Protein AF-B9M0Q5-F1 (afdb_monomer_lite)

Organism: Geotalea daltonii (strain DSM 22248 / JCM 15807 / FRC-32) (NCBI:txid316067)

Foldseek 3Di:
DPDDQLLVFEEEEEALDPLLQVLVCVVVVVSNHHYDYDHDLVVVVVCVVPDDGLAYEYECCHPVDRNVVSVVVCCVVPQFHEYEYEHDDDSVQSVQQLVAWFKWWDDVVDTDTDDPVVVSVCSSVSPTRIYMYTYHDPDD

Secondary structure (DSSP, 8-state):
-----GGG-EEEEE-S-HHHHHHHHHHHHHTT-EEEEESSHHHHHHHHHHS--SEEEEETT-SSS-HHHHHHHHHHH-TTSEEEEE--SSHHHHHHHHHSEEEEEE-SS-EEEE-HHHHHHHHHTT--S-EEEEEE----

InterPro domains:
  IPR001789 Signal transduction response regulator, receiver domain [PF00072] (11-93)
  IPR001789 Signal transduction response regulator, receiver domain [PS50110] (10-140)
  IPR011006 CheY-like superfamily [SSF52172] (8-93)

Structure (mmCIF, N/CA/C/O backbone):
data_AF-B9M0Q5-F1
#
_entry.id   AF-B9M0Q5-F1
#
loop_
_atom_site.group_PDB
_atom_site.id
_atom_site.type_symbol
_atom_site.label_atom_id
_atom_site.label_alt_id
_atom_site.label_comp_id
_atom_site.label_asym_id
_atom_site.label_entity_id
_atom_site.label_seq_id
_atom_site.pdbx_PDB_ins_code
_atom_site.Cartn_x
_atom_site.Cartn_y
_atom_site.Cartn_z
_atom_site.occupancy
_atom_site.B_iso_or_equiv
_atom_site.auth_seq_id
_atom_site.auth_comp_id
_atom_site.auth_asym_id
_atom_site.auth_atom_id
_atom_site.pdbx_PDB_model_num
ATOM 1 N N . MET A 1 1 ? 9.190 -9.867 25.205 1.00 38.34 1 MET A N 1
ATOM 2 C CA . MET A 1 1 ? 8.447 -8.980 24.286 1.00 38.34 1 MET A CA 1
ATOM 3 C C . MET A 1 1 ? 7.839 -9.865 23.218 1.00 38.34 1 MET A C 1
ATOM 5 O O . MET A 1 1 ? 8.593 -10.422 22.434 1.00 38.34 1 MET A O 1
ATOM 9 N N . ASN A 1 2 ? 6.522 -10.075 23.245 1.00 36.66 2 ASN A N 1
ATOM 10 C CA . ASN A 1 2 ? 5.841 -10.756 22.146 1.00 36.66 2 ASN A CA 1
ATOM 11 C C . ASN A 1 2 ? 5.842 -9.795 20.958 1.00 36.66 2 ASN A C 1
ATOM 13 O O . ASN A 1 2 ? 5.150 -8.781 20.981 1.00 36.66 2 ASN A O 1
ATOM 17 N N . LEU A 1 3 ? 6.686 -10.080 19.969 1.00 48.84 3 LEU A N 1
ATOM 18 C CA . LEU A 1 3 ? 6.545 -9.514 18.636 1.00 48.84 3 LEU A CA 1
ATOM 19 C C . LEU A 1 3 ? 5.185 -9.995 18.122 1.00 48.84 3 LEU A C 1
ATOM 21 O O . LEU A 1 3 ? 4.977 -11.201 17.997 1.00 48.84 3 LEU A O 1
ATOM 25 N N . PHE A 1 4 ? 4.242 -9.077 17.903 1.00 53.03 4 PHE A N 1
ATOM 26 C CA . PHE A 1 4 ? 3.041 -9.400 17.136 1.00 53.03 4 PHE A CA 1
ATOM 27 C C . PHE A 1 4 ? 3.496 -10.019 15.809 1.00 53.03 4 PHE A C 1
ATOM 29 O O . PHE A 1 4 ? 4.380 -9.445 15.162 1.00 53.03 4 PHE A O 1
ATOM 36 N N . PRO A 1 5 ? 2.982 -11.196 15.418 1.00 63.78 5 PRO A N 1
ATOM 37 C CA . PRO A 1 5 ? 3.379 -11.787 14.159 1.00 63.78 5 PRO A CA 1
ATOM 38 C C . PRO A 1 5 ? 2.907 -10.860 13.041 1.00 63.78 5 PRO A C 1
ATOM 40 O O . PRO A 1 5 ? 1.734 -10.508 12.957 1.00 63.78 5 PRO A O 1
ATOM 43 N N . VAL A 1 6 ? 3.830 -10.481 12.159 1.00 67.81 6 VAL A N 1
ATOM 44 C CA . VAL A 1 6 ? 3.560 -9.634 10.982 1.00 67.81 6 VAL A CA 1
ATOM 45 C C . VAL A 1 6 ? 2.458 -10.230 10.078 1.00 67.81 6 VAL A C 1
ATOM 47 O O . VAL A 1 6 ? 1.852 -9.524 9.280 1.00 67.81 6 VAL A O 1
ATOM 50 N N . ARG A 1 7 ? 2.143 -11.515 10.288 1.00 66.31 7 ARG A N 1
ATOM 51 C CA . ARG A 1 7 ? 1.082 -12.318 9.668 1.00 66.31 7 ARG A CA 1
ATOM 52 C C . ARG A 1 7 ? -0.322 -11.719 9.722 1.00 66.31 7 ARG A C 1
ATOM 54 O O . ARG A 1 7 ? -1.121 -11.984 8.830 1.00 66.31 7 ARG A O 1
ATOM 61 N N . ASP A 1 8 ? -0.624 -10.919 10.741 1.00 82.00 8 ASP A N 1
ATOM 62 C CA . ASP A 1 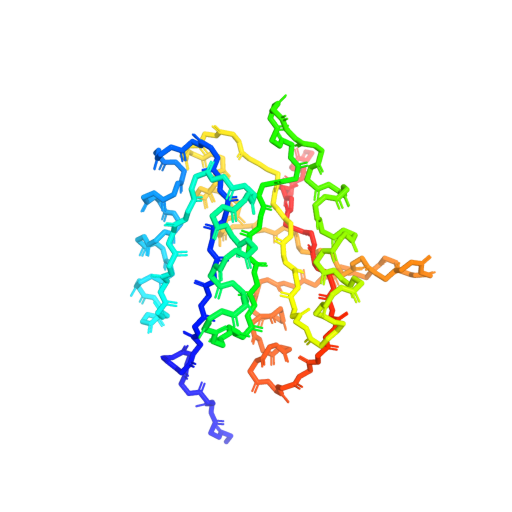8 ? -1.950 -10.301 10.875 1.00 82.00 8 ASP A CA 1
ATOM 63 C C . ASP A 1 8 ? -2.082 -9.009 10.049 1.00 82.00 8 ASP A C 1
ATOM 65 O O . ASP A 1 8 ? -3.164 -8.423 9.972 1.00 82.00 8 ASP A O 1
ATOM 69 N N . LEU A 1 9 ? -0.994 -8.541 9.421 1.00 88.12 9 LEU A N 1
ATOM 70 C CA . LEU A 1 9 ? -1.054 -7.384 8.539 1.00 88.12 9 LEU A CA 1
ATOM 71 C C . LEU A 1 9 ? -1.723 -7.755 7.218 1.00 88.12 9 LEU A C 1
ATOM 73 O O . LEU A 1 9 ? -1.313 -8.690 6.526 1.00 88.12 9 LEU A O 1
ATOM 77 N N . VAL A 1 10 ? -2.717 -6.951 6.850 1.00 93.38 10 VAL A N 1
ATOM 78 C CA . VAL A 1 10 ? -3.358 -6.989 5.536 1.00 93.38 10 VAL A CA 1
ATOM 79 C C . VAL A 1 10 ? -3.024 -5.685 4.827 1.00 93.38 10 VAL A C 1
ATOM 81 O O . VAL A 1 10 ? -3.392 -4.603 5.292 1.00 93.38 10 VAL A O 1
ATOM 84 N N . ILE A 1 11 ? -2.282 -5.774 3.728 1.00 94.62 11 ILE A N 1
ATOM 85 C CA . ILE A 1 11 ? -1.755 -4.622 2.997 1.00 94.62 11 ILE A CA 1
ATOM 86 C C . ILE A 1 11 ? -2.363 -4.566 1.598 1.00 94.62 11 ILE A C 1
ATOM 88 O O . ILE A 1 11 ? -2.339 -5.545 0.855 1.00 94.62 11 ILE A O 1
ATOM 92 N N . LEU A 1 12 ? -2.865 -3.391 1.223 1.00 96.50 12 LEU A N 1
ATOM 93 C CA . LEU A 1 12 ? -3.265 -3.086 -0.149 1.00 96.50 12 LEU A CA 1
ATOM 94 C C . LEU A 1 12 ? -2.085 -2.453 -0.893 1.00 96.50 12 LEU A C 1
ATOM 96 O O . LEU A 1 12 ? -1.554 -1.444 -0.437 1.00 96.50 12 LEU A O 1
ATOM 100 N N . VAL A 1 13 ? -1.689 -3.001 -2.038 1.00 94.38 13 VAL A N 1
ATOM 101 C CA . VAL A 1 13 ? -0.620 -2.460 -2.889 1.00 94.38 13 VAL A CA 1
ATOM 102 C C . VAL A 1 13 ? -1.221 -1.932 -4.188 1.00 94.38 13 VAL A C 1
ATOM 104 O O . VAL A 1 13 ? -1.949 -2.645 -4.877 1.00 94.38 13 VAL A O 1
ATOM 107 N N . VAL A 1 14 ? -0.899 -0.683 -4.530 1.00 92.50 14 VAL A N 1
ATOM 108 C CA . VAL A 1 14 ? -1.416 0.034 -5.701 1.00 92.50 14 VAL A CA 1
ATOM 109 C C . VAL A 1 14 ? -0.255 0.450 -6.604 1.00 92.50 14 VAL A C 1
ATOM 111 O O . VAL A 1 14 ? 0.561 1.296 -6.234 1.00 92.50 14 VAL A O 1
ATOM 114 N N . CYS A 1 15 ? -0.163 -0.146 -7.792 1.00 89.44 15 CYS A N 1
ATOM 115 C CA . CYS A 1 15 ? 0.846 0.206 -8.795 1.00 89.44 15 CYS A CA 1
ATOM 116 C C . CYS A 1 15 ? 0.387 -0.231 -10.192 1.00 89.44 15 CYS A C 1
ATOM 118 O O . CYS A 1 15 ? -0.121 -1.334 -10.362 1.00 89.44 15 CYS A O 1
ATOM 120 N N . SER A 1 16 ? 0.593 0.601 -11.215 1.00 88.38 16 SER A N 1
ATOM 121 C CA . SER A 1 16 ? 0.211 0.260 -12.595 1.00 88.38 16 SER A CA 1
ATOM 122 C C . SER A 1 16 ? 1.208 -0.679 -13.284 1.00 88.38 16 SER A C 1
ATOM 124 O O . SER A 1 16 ? 0.921 -1.198 -14.363 1.00 88.38 16 SER A O 1
ATOM 126 N N . ASN A 1 17 ? 2.366 -0.938 -12.667 1.00 89.12 17 ASN A N 1
ATOM 127 C CA . ASN A 1 17 ? 3.369 -1.867 -13.171 1.00 89.12 17 ASN A CA 1
ATOM 128 C C . ASN A 1 17 ? 3.199 -3.255 -12.527 1.00 89.12 17 ASN A C 1
ATOM 130 O O . ASN A 1 17 ? 3.449 -3.441 -11.336 1.00 89.12 17 ASN A O 1
ATOM 134 N N . ARG A 1 18 ? 2.810 -4.248 -13.337 1.00 91.12 18 ARG A N 1
ATOM 135 C CA . ARG A 1 18 ? 2.603 -5.634 -12.889 1.00 91.12 18 ARG A CA 1
ATOM 136 C C . ARG A 1 18 ? 3.870 -6.275 -12.319 1.00 91.12 18 ARG A C 1
ATOM 138 O O . ARG A 1 18 ? 3.780 -6.942 -11.295 1.00 91.12 18 ARG A O 1
ATOM 145 N N . ASP A 1 19 ? 5.028 -6.040 -12.930 1.00 90.75 19 ASP A N 1
ATOM 146 C CA . ASP A 1 19 ? 6.292 -6.629 -12.471 1.00 90.75 19 ASP A CA 1
ATOM 147 C C . ASP A 1 19 ? 6.671 -6.093 -11.084 1.00 90.75 19 ASP A C 1
ATOM 149 O O . ASP A 1 19 ? 7.210 -6.811 -10.245 1.00 90.75 19 ASP A O 1
ATOM 153 N N . VAL A 1 20 ? 6.356 -4.821 -10.822 1.00 89.75 20 VAL A N 1
ATOM 154 C CA . VAL A 1 20 ? 6.532 -4.208 -9.500 1.00 89.75 20 VAL A CA 1
ATOM 155 C C . VAL A 1 20 ? 5.581 -4.833 -8.482 1.00 89.75 20 VAL A C 1
ATOM 157 O O . VAL A 1 20 ? 6.026 -5.186 -7.391 1.00 89.75 20 VAL A O 1
ATOM 160 N N . LEU A 1 21 ? 4.304 -5.015 -8.834 1.00 92.25 21 LEU A N 1
ATOM 161 C CA . LEU A 1 21 ? 3.332 -5.673 -7.956 1.00 92.25 21 LEU A CA 1
ATOM 162 C C . LEU A 1 21 ? 3.771 -7.091 -7.578 1.00 92.25 21 LEU A C 1
ATOM 164 O O . LEU A 1 21 ? 3.777 -7.406 -6.392 1.00 92.25 21 LEU A O 1
ATOM 168 N N . GLU A 1 22 ? 4.196 -7.912 -8.544 1.00 93.31 22 GLU A N 1
ATOM 169 C CA . GLU A 1 22 ? 4.670 -9.279 -8.275 1.00 93.31 22 GLU A CA 1
ATOM 170 C C . GLU A 1 22 ? 5.881 -9.295 -7.337 1.00 93.31 22 GLU A C 1
ATOM 172 O O . GLU A 1 22 ? 5.983 -10.144 -6.452 1.00 93.31 22 GLU A O 1
ATOM 177 N N . VAL A 1 23 ? 6.816 -8.357 -7.504 1.00 91.62 23 VAL A N 1
ATOM 178 C CA . VAL A 1 23 ? 7.978 -8.253 -6.615 1.00 91.62 23 VAL A CA 1
ATOM 179 C C . VAL A 1 23 ? 7.556 -7.872 -5.200 1.00 91.62 23 VAL A C 1
ATOM 181 O O . VAL A 1 23 ? 7.999 -8.521 -4.254 1.00 91.62 23 VAL A O 1
ATOM 184 N N . ILE A 1 24 ? 6.695 -6.863 -5.037 1.00 90.88 24 ILE A N 1
ATOM 185 C CA . ILE A 1 24 ? 6.219 -6.430 -3.713 1.00 90.88 24 ILE A CA 1
ATOM 186 C C . ILE A 1 24 ? 5.434 -7.555 -3.035 1.00 90.88 24 ILE A C 1
ATOM 188 O O . ILE A 1 24 ? 5.700 -7.866 -1.875 1.00 90.88 24 ILE A O 1
ATOM 192 N N . GLU A 1 25 ? 4.511 -8.191 -3.756 1.00 94.06 25 GLU A N 1
ATOM 193 C CA . GLU A 1 25 ? 3.722 -9.321 -3.263 1.00 94.06 25 GLU A CA 1
ATOM 194 C C . GLU A 1 25 ? 4.629 -10.455 -2.786 1.00 94.06 25 GLU A C 1
ATOM 196 O O . GLU A 1 25 ? 4.471 -10.946 -1.669 1.00 94.06 25 GLU A O 1
ATOM 201 N N . ARG A 1 26 ? 5.643 -10.824 -3.579 1.00 91.62 26 ARG A N 1
ATOM 202 C CA . ARG A 1 26 ? 6.616 -11.846 -3.180 1.00 91.62 26 ARG A CA 1
ATOM 203 C C . ARG A 1 26 ? 7.389 -11.424 -1.939 1.00 91.62 26 ARG A C 1
ATOM 205 O O . ARG A 1 26 ? 7.485 -12.223 -1.014 1.00 91.62 26 ARG A O 1
ATOM 212 N N . LEU A 1 27 ? 7.941 -10.212 -1.893 1.00 88.00 27 LEU A N 1
ATOM 213 C CA . LEU A 1 27 ? 8.755 -9.746 -0.764 1.00 88.00 27 LEU A CA 1
ATOM 214 C C . LEU A 1 27 ? 7.957 -9.710 0.545 1.00 88.00 27 LEU A C 1
ATOM 216 O O . LEU A 1 27 ? 8.418 -10.229 1.559 1.00 88.00 27 LEU A O 1
ATOM 220 N N . LEU A 1 28 ? 6.746 -9.155 0.518 1.00 88.00 28 LEU A N 1
ATOM 221 C CA . LEU A 1 28 ? 5.863 -9.112 1.683 1.00 88.00 28 LEU A CA 1
ATOM 222 C C . LEU A 1 28 ? 5.324 -10.504 2.045 1.00 88.00 28 LEU A C 1
ATOM 224 O O . LEU A 1 28 ? 5.219 -10.829 3.225 1.00 88.00 28 LEU A O 1
ATOM 228 N N . GLY A 1 29 ? 5.078 -11.363 1.055 1.00 88.94 29 GLY A N 1
ATOM 229 C CA . GLY A 1 29 ? 4.687 -12.754 1.268 1.00 88.94 29 GLY A CA 1
ATOM 230 C C . GLY A 1 29 ? 5.765 -13.589 1.969 1.00 88.94 29 GLY A C 1
ATOM 231 O O . GLY A 1 29 ? 5.431 -14.459 2.768 1.00 88.94 29 GLY A O 1
ATOM 232 N N . HIS A 1 30 ? 7.059 -13.292 1.771 1.00 86.81 30 HIS A N 1
ATOM 233 C CA . HIS A 1 30 ? 8.141 -13.920 2.553 1.00 86.81 30 HIS A CA 1
ATOM 234 C C . HIS A 1 30 ? 8.107 -13.517 4.035 1.00 86.81 30 HIS A C 1
ATOM 236 O O . HIS A 1 30 ? 8.614 -14.253 4.879 1.00 86.81 30 HIS A O 1
ATOM 242 N N . LEU A 1 31 ? 7.502 -12.368 4.353 1.00 83.62 31 LEU A N 1
ATOM 243 C CA . LEU A 1 31 ? 7.223 -11.922 5.721 1.00 83.62 31 LEU A CA 1
ATOM 244 C C . LEU A 1 31 ? 5.858 -12.422 6.228 1.00 83.62 31 LEU A C 1
ATOM 246 O O . LEU A 1 31 ? 5.429 -12.025 7.311 1.00 83.62 31 LEU A O 1
ATOM 250 N N . GLU A 1 32 ? 5.188 -13.274 5.443 1.00 88.56 32 GLU A N 1
ATOM 251 C CA . GLU A 1 32 ? 3.860 -13.836 5.698 1.00 88.56 32 GLU A CA 1
ATOM 252 C C . GLU A 1 32 ? 2.757 -12.774 5.842 1.00 88.56 32 GLU A C 1
ATOM 254 O O . GLU A 1 32 ? 1.734 -13.019 6.472 1.00 88.56 32 GLU A O 1
ATOM 259 N N . ILE A 1 33 ? 2.953 -11.597 5.244 1.00 90.19 33 ILE A N 1
ATOM 260 C CA . ILE A 1 33 ? 1.953 -10.527 5.181 1.00 90.19 33 ILE A CA 1
ATOM 261 C C . ILE A 1 33 ? 0.905 -10.875 4.123 1.00 90.19 33 ILE A C 1
ATOM 263 O O . ILE A 1 33 ? 1.249 -11.279 3.011 1.00 90.19 33 ILE A O 1
ATOM 267 N N . ASN A 1 34 ? -0.372 -10.642 4.431 1.00 92.12 34 ASN A N 1
ATOM 268 C CA . ASN A 1 34 ? -1.451 -10.795 3.460 1.00 92.12 34 ASN A CA 1
ATOM 269 C C . ASN A 1 34 ? -1.493 -9.573 2.540 1.00 92.12 34 ASN A C 1
ATOM 271 O O . ASN A 1 34 ? -1.700 -8.449 3.000 1.00 92.12 34 ASN A O 1
ATOM 275 N N . VAL A 1 35 ? -1.312 -9.783 1.238 1.00 94.31 35 VAL A N 1
ATOM 276 C CA . VAL A 1 35 ? -1.235 -8.697 0.258 1.00 94.31 35 VAL A CA 1
ATOM 277 C C . VAL A 1 35 ? -2.392 -8.786 -0.726 1.00 94.31 35 VAL A C 1
ATOM 279 O O . VAL A 1 35 ? -2.693 -9.846 -1.261 1.00 94.31 35 VAL A O 1
ATOM 282 N N . THR A 1 36 ? -3.039 -7.654 -0.983 1.00 96.88 36 THR A N 1
ATOM 283 C CA . THR A 1 36 ? -3.938 -7.470 -2.126 1.00 96.88 36 THR A CA 1
ATOM 284 C C . THR A 1 36 ? -3.287 -6.495 -3.095 1.00 96.88 36 THR A C 1
ATOM 286 O O . THR A 1 36 ? -2.992 -5.367 -2.713 1.00 96.88 36 THR A O 1
ATOM 289 N N . CYS A 1 37 ? -3.091 -6.897 -4.348 1.00 95.88 37 CYS A N 1
ATOM 290 C CA . CYS A 1 37 ? -2.519 -6.043 -5.388 1.00 95.88 37 CYS A CA 1
ATOM 291 C C . CYS A 1 37 ? -3.608 -5.530 -6.337 1.00 95.88 37 CYS A C 1
ATOM 293 O O . CYS A 1 37 ? -4.399 -6.309 -6.867 1.00 95.88 37 CYS A O 1
ATOM 295 N N . VAL A 1 38 ? -3.620 -4.224 -6.601 1.00 94.94 38 VAL A N 1
ATOM 296 C CA . VAL A 1 38 ? -4.504 -3.586 -7.585 1.00 94.94 38 VAL A CA 1
ATOM 297 C C . VAL A 1 38 ? -3.714 -2.648 -8.494 1.00 94.94 38 VAL A C 1
ATOM 299 O O . VAL A 1 38 ? -2.735 -2.025 -8.086 1.00 94.94 38 VAL A O 1
ATOM 302 N N . MET A 1 39 ? -4.143 -2.543 -9.753 1.00 91.81 39 MET A N 1
ATOM 303 C CA . MET A 1 39 ? -3.424 -1.775 -10.781 1.00 91.81 39 MET A CA 1
ATOM 304 C C . MET A 1 39 ? -3.966 -0.357 -11.008 1.00 91.81 39 MET A C 1
ATOM 306 O O . MET A 1 39 ? -3.415 0.383 -11.820 1.00 91.81 39 MET A O 1
ATOM 310 N N . SER A 1 40 ? -5.038 0.033 -10.312 1.00 88.94 40 SER A N 1
ATOM 311 C CA . SER A 1 40 ? -5.666 1.350 -10.450 1.00 88.94 40 SER A CA 1
ATOM 312 C C . SER A 1 40 ? -6.144 1.909 -9.112 1.00 88.94 40 SER A C 1
ATOM 314 O O . SER A 1 40 ? -6.449 1.171 -8.173 1.00 88.94 40 SER A O 1
ATOM 316 N N . THR A 1 41 ? -6.233 3.236 -9.046 1.00 89.69 41 THR A N 1
ATOM 317 C CA . THR A 1 41 ? -6.756 3.981 -7.894 1.00 89.69 41 THR A CA 1
ATOM 318 C C . THR A 1 41 ? -8.238 3.700 -7.658 1.00 89.69 41 THR A C 1
ATOM 320 O O . THR A 1 41 ? -8.641 3.542 -6.511 1.00 89.69 41 THR A O 1
ATOM 323 N N . ASP A 1 42 ? -9.042 3.558 -8.715 1.00 90.75 42 ASP A N 1
ATOM 324 C CA . ASP A 1 42 ? -10.466 3.218 -8.598 1.00 90.75 42 ASP A CA 1
ATOM 325 C C . ASP A 1 42 ? -10.670 1.844 -7.956 1.00 90.75 42 ASP A C 1
ATOM 327 O O . ASP A 1 42 ? -11.456 1.704 -7.020 1.00 90.75 42 ASP A O 1
ATOM 331 N N . ALA A 1 43 ? -9.915 0.834 -8.405 1.00 93.25 43 ALA A N 1
ATOM 332 C CA . ALA A 1 43 ? -9.955 -0.489 -7.792 1.00 93.25 43 ALA A CA 1
ATOM 333 C C . ALA A 1 43 ? -9.506 -0.421 -6.328 1.00 93.25 43 ALA A C 1
ATOM 335 O O . ALA A 1 43 ? -10.142 -1.022 -5.467 1.00 93.25 43 ALA A O 1
ATOM 336 N N . ALA A 1 44 ? -8.466 0.362 -6.026 1.00 94.25 44 ALA A N 1
ATOM 337 C CA . ALA A 1 44 ? -8.020 0.570 -4.654 1.00 94.25 44 ALA A CA 1
ATOM 338 C C . ALA A 1 44 ? -9.112 1.195 -3.774 1.00 94.25 44 ALA A C 1
ATOM 340 O O . ALA A 1 44 ? -9.339 0.721 -2.667 1.00 94.25 44 ALA A O 1
ATOM 341 N N . LEU A 1 45 ? -9.821 2.218 -4.261 1.00 93.88 45 LEU A N 1
ATOM 342 C CA . LEU A 1 45 ? -10.917 2.848 -3.522 1.00 93.88 45 LEU A CA 1
ATOM 343 C C . LEU A 1 45 ? -12.069 1.877 -3.264 1.00 93.88 45 LEU A C 1
ATOM 345 O O . LEU A 1 45 ? -12.597 1.870 -2.155 1.00 93.88 45 LEU A O 1
ATOM 349 N N . VAL A 1 46 ? -12.428 1.043 -4.245 1.00 95.81 46 VAL A N 1
ATOM 350 C CA . VAL A 1 46 ? -13.435 -0.012 -4.054 1.00 95.81 46 VAL A CA 1
ATOM 351 C C . VAL A 1 46 ? -12.987 -0.978 -2.957 1.00 95.81 46 VAL A C 1
ATOM 353 O O . VAL A 1 46 ? -13.736 -1.194 -2.009 1.00 95.81 46 VAL A O 1
ATOM 356 N N . MET A 1 47 ? -11.749 -1.483 -3.022 1.00 96.75 47 MET A N 1
ATOM 357 C CA . MET A 1 47 ? -11.224 -2.404 -2.007 1.00 96.75 47 MET A CA 1
ATOM 358 C C . MET A 1 47 ? -11.196 -1.768 -0.611 1.00 96.75 47 MET A C 1
ATOM 360 O O . MET A 1 47 ? -11.593 -2.406 0.356 1.00 96.75 47 MET A O 1
ATOM 364 N N . LEU A 1 48 ? -10.783 -0.501 -0.492 1.00 95.81 48 LEU A N 1
ATOM 365 C CA . LEU A 1 48 ? -10.764 0.224 0.786 1.00 95.81 48 LEU A CA 1
ATOM 366 C C . LEU A 1 48 ? -12.165 0.462 1.376 1.00 95.81 48 LEU A C 1
ATOM 368 O O . LEU A 1 48 ? -12.286 0.688 2.578 1.00 95.81 48 LEU A O 1
ATOM 372 N N . GLN A 1 49 ? -13.217 0.450 0.553 1.00 95.00 49 GLN A N 1
ATOM 373 C CA . GLN A 1 49 ? -14.604 0.570 1.012 1.00 95.00 49 GLN A CA 1
ATOM 374 C C . GLN A 1 49 ? -15.204 -0.768 1.451 1.00 95.00 49 GLN A C 1
ATOM 376 O O . GLN A 1 49 ? -16.088 -0.776 2.308 1.00 95.00 49 GLN A O 1
ATOM 381 N N . THR A 1 50 ? -14.769 -1.879 0.854 1.00 94.44 50 THR A N 1
ATOM 382 C CA . THR A 1 50 ? -15.351 -3.207 1.095 1.00 94.44 50 THR A CA 1
ATOM 383 C C . THR A 1 50 ? -14.572 -4.034 2.109 1.00 94.44 50 THR A C 1
ATOM 385 O O . THR A 1 50 ? -15.166 -4.861 2.791 1.00 94.44 50 THR A O 1
ATOM 388 N N . GLU A 1 51 ? -13.266 -3.802 2.226 1.00 94.94 51 GLU A N 1
ATOM 389 C CA . GLU A 1 51 ? -12.346 -4.590 3.045 1.00 94.94 51 GLU A CA 1
ATOM 390 C C . GLU A 1 51 ? -11.550 -3.702 4.011 1.00 94.94 51 GLU A C 1
ATOM 392 O O . GLU A 1 51 ? -11.393 -2.493 3.819 1.00 94.94 51 GLU A O 1
ATOM 397 N N . THR A 1 52 ? -11.006 -4.307 5.067 1.00 91.94 52 THR A N 1
ATOM 398 C CA . THR A 1 52 ? -10.168 -3.603 6.045 1.00 91.94 52 THR A CA 1
ATOM 399 C C . THR A 1 52 ? -8.692 -3.889 5.826 1.00 91.94 52 THR A C 1
ATOM 401 O O . THR A 1 52 ? -8.274 -5.045 5.822 1.00 91.94 52 THR A O 1
ATOM 404 N N . TYR A 1 53 ? -7.891 -2.827 5.758 1.00 94.69 53 TYR A N 1
ATOM 405 C CA . TYR A 1 53 ? -6.444 -2.909 5.582 1.00 94.69 53 TYR A CA 1
ATOM 406 C C . TYR A 1 53 ? -5.701 -2.229 6.732 1.00 94.69 53 TYR A C 1
ATOM 408 O O . TYR A 1 53 ? -6.125 -1.192 7.245 1.00 94.69 53 TYR A O 1
ATOM 416 N N . SER A 1 54 ? -4.560 -2.798 7.118 1.00 92.50 54 SER A N 1
ATOM 417 C CA . SER A 1 54 ? -3.638 -2.209 8.096 1.00 92.50 54 SER A CA 1
ATOM 418 C C . SER A 1 54 ? -2.874 -1.028 7.495 1.00 92.50 54 SER A C 1
ATOM 420 O O . SER A 1 54 ? -2.571 -0.051 8.186 1.00 92.50 54 SER A O 1
ATOM 422 N N . ALA A 1 55 ? -2.556 -1.125 6.203 1.00 93.19 55 ALA A N 1
ATOM 423 C CA . ALA A 1 55 ? -1.881 -0.085 5.448 1.00 93.19 55 ALA A CA 1
ATOM 424 C C . ALA A 1 55 ? -2.157 -0.201 3.943 1.00 93.19 55 ALA A C 1
ATOM 426 O O . ALA A 1 55 ? -2.508 -1.267 3.434 1.00 93.19 55 ALA A O 1
ATOM 427 N N . MET A 1 56 ? -1.928 0.900 3.235 1.00 93.88 56 MET A N 1
ATOM 428 C CA . MET A 1 56 ? -1.842 0.949 1.780 1.00 93.88 56 MET A CA 1
ATOM 429 C C . MET A 1 56 ? -0.417 1.309 1.361 1.00 93.88 56 MET A C 1
ATOM 431 O O . MET A 1 56 ? 0.138 2.277 1.875 1.00 93.88 56 MET A O 1
ATOM 435 N N . ILE A 1 57 ? 0.147 0.580 0.403 1.00 91.69 57 ILE A N 1
ATOM 436 C CA . ILE A 1 57 ? 1.397 0.912 -0.281 1.00 91.69 57 ILE A CA 1
ATOM 437 C C . ILE A 1 57 ? 1.046 1.393 -1.690 1.00 91.69 57 ILE A C 1
ATOM 439 O O . ILE A 1 57 ? 0.395 0.673 -2.437 1.00 91.69 57 ILE A O 1
ATOM 443 N N . SER A 1 58 ? 1.462 2.596 -2.071 1.00 89.94 58 SER A N 1
ATOM 444 C CA . SER A 1 58 ? 1.175 3.169 -3.388 1.00 89.94 58 SER A CA 1
ATOM 445 C C . SER A 1 58 ? 2.439 3.700 -4.040 1.00 89.94 58 SER A C 1
ATOM 447 O O . SER A 1 58 ? 3.270 4.332 -3.388 1.00 89.94 58 SER A O 1
ATOM 449 N N . ASP A 1 59 ? 2.548 3.504 -5.349 1.00 85.06 59 ASP A N 1
ATOM 450 C CA . ASP A 1 59 ? 3.562 4.178 -6.154 1.00 85.06 59 ASP A CA 1
ATOM 451 C C . ASP A 1 59 ? 3.344 5.701 -6.078 1.00 85.06 59 ASP A C 1
ATOM 453 O O . ASP A 1 59 ? 2.235 6.212 -6.277 1.00 85.06 59 ASP A O 1
ATOM 457 N N . HIS A 1 60 ? 4.401 6.433 -5.722 1.00 74.75 60 HIS A N 1
ATOM 458 C CA . HIS A 1 60 ? 4.391 7.891 -5.617 1.00 74.75 60 HIS A CA 1
ATOM 459 C C . HIS A 1 60 ? 4.247 8.573 -6.978 1.00 74.75 60 HIS A C 1
ATOM 461 O O . HIS A 1 60 ? 3.608 9.625 -7.075 1.00 74.75 60 HIS A O 1
ATOM 467 N N . LYS A 1 61 ? 4.840 7.977 -8.018 1.00 68.06 61 LYS A N 1
ATOM 468 C CA . LYS A 1 61 ? 4.950 8.516 -9.376 1.00 68.06 61 LYS A CA 1
ATOM 469 C C . LYS A 1 61 ? 4.201 7.626 -10.366 1.00 68.06 61 LYS A C 1
ATOM 471 O O . LYS A 1 61 ? 4.732 7.283 -11.422 1.00 68.06 61 LYS A O 1
ATOM 476 N N . MET A 1 62 ? 2.938 7.317 -10.075 1.00 61.66 62 MET A N 1
ATOM 477 C CA . MET A 1 62 ? 2.068 6.727 -11.091 1.00 61.66 62 MET A CA 1
ATOM 478 C C . MET A 1 62 ? 1.925 7.708 -12.266 1.00 61.66 62 MET A C 1
ATOM 480 O O . MET A 1 62 ? 1.595 8.880 -12.100 1.00 61.66 62 MET A O 1
ATOM 484 N N . LYS A 1 63 ? 2.223 7.235 -13.478 1.00 51.50 63 LYS A N 1
ATOM 485 C CA . LYS A 1 63 ? 2.241 8.069 -14.692 1.00 51.50 63 LYS A CA 1
ATOM 486 C C . LYS A 1 63 ? 0.847 8.574 -15.091 1.00 51.50 63 LYS A C 1
ATOM 488 O O . LYS A 1 63 ? 0.742 9.626 -15.712 1.00 51.50 63 LYS A O 1
ATOM 493 N N . ASP A 1 64 ? -0.187 7.831 -14.698 1.00 51.88 64 ASP A N 1
ATOM 494 C CA . ASP A 1 64 ? -1.582 8.066 -15.085 1.00 51.88 64 ASP A CA 1
ATOM 495 C C . ASP A 1 64 ? -2.406 8.775 -13.991 1.00 51.88 64 ASP A C 1
ATOM 497 O O . ASP A 1 64 ? -3.476 9.300 -14.279 1.00 51.88 64 ASP A O 1
ATOM 501 N N . PHE A 1 65 ? -1.903 8.835 -12.749 1.00 56.41 65 PHE A N 1
ATOM 502 C CA . PHE A 1 65 ? -2.535 9.512 -11.610 1.00 56.41 65 PHE A CA 1
ATOM 503 C C . PHE A 1 65 ? -1.476 10.040 -10.644 1.00 56.41 65 PHE A C 1
ATOM 505 O O . PHE A 1 65 ? -0.520 9.352 -10.310 1.00 56.41 65 PHE A O 1
ATOM 512 N N . ASN A 1 66 ? -1.659 11.244 -10.115 1.00 67.38 66 ASN A N 1
ATOM 513 C CA . ASN A 1 66 ? -0.745 11.786 -9.118 1.00 67.38 66 ASN A CA 1
ATOM 514 C C . ASN A 1 66 ? -0.883 10.997 -7.798 1.00 67.38 66 ASN A C 1
ATOM 516 O O . ASN A 1 66 ? -1.849 11.186 -7.059 1.00 67.38 66 ASN A O 1
ATOM 520 N N . GLY A 1 67 ? 0.078 10.124 -7.470 1.00 67.06 67 GLY A N 1
ATOM 521 C CA . GLY A 1 67 ? 0.067 9.316 -6.237 1.00 67.06 67 GLY A CA 1
ATOM 522 C C . GLY A 1 67 ? -0.063 10.155 -4.954 1.00 67.06 67 GLY A C 1
ATOM 523 O O . GLY A 1 67 ? -0.603 9.697 -3.942 1.00 67.06 67 GLY A O 1
ATOM 524 N N . ARG A 1 68 ? 0.342 11.434 -4.995 1.00 69.94 68 ARG A N 1
ATOM 525 C CA . ARG A 1 68 ? 0.096 12.400 -3.910 1.00 69.94 68 ARG A CA 1
ATOM 526 C C . ARG A 1 68 ? -1.370 12.817 -3.796 1.00 69.94 68 ARG A C 1
ATOM 528 O O . ARG A 1 68 ? -1.869 12.973 -2.688 1.00 69.94 68 ARG A O 1
ATOM 535 N N . GLU A 1 69 ? -2.061 13.012 -4.913 1.00 79.25 69 GLU A N 1
ATOM 536 C CA . GLU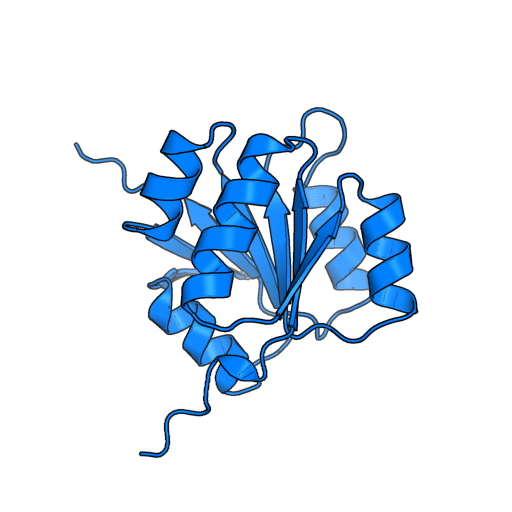 A 1 69 ? -3.499 13.311 -4.904 1.00 79.25 69 GLU A CA 1
ATOM 537 C C . GLU A 1 69 ? -4.291 12.097 -4.436 1.00 79.25 69 GLU A C 1
ATOM 539 O O . GLU A 1 69 ? -5.149 12.231 -3.569 1.00 79.25 69 GLU A O 1
ATOM 544 N N . PHE A 1 70 ? -3.938 10.903 -4.918 1.00 85.12 70 PHE A N 1
ATOM 545 C CA . PHE A 1 70 ? -4.561 9.666 -4.460 1.00 85.12 70 PHE A CA 1
ATOM 546 C C . PHE A 1 70 ? -4.378 9.457 -2.951 1.00 85.12 70 PHE A C 1
ATOM 548 O O . PHE A 1 70 ? -5.358 9.263 -2.234 1.00 85.12 70 PHE A O 1
ATOM 555 N N . SER A 1 71 ? -3.151 9.577 -2.435 1.00 84.00 71 SER A N 1
ATOM 556 C CA . SER A 1 71 ? -2.899 9.477 -0.989 1.00 84.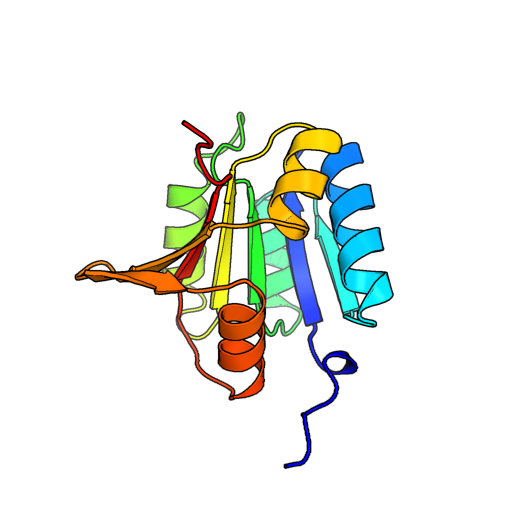00 71 SER A CA 1
ATOM 557 C C . SER A 1 71 ? -3.602 10.564 -0.176 1.00 84.00 71 SER A C 1
ATOM 559 O O . SER A 1 71 ? -4.065 10.276 0.927 1.00 84.00 71 SER A O 1
ATOM 561 N N . ARG A 1 72 ? -3.764 11.781 -0.713 1.00 84.81 72 ARG A N 1
ATOM 562 C CA . ARG A 1 72 ? -4.573 12.837 -0.084 1.00 84.81 72 ARG A CA 1
ATOM 563 C C . ARG A 1 72 ? -6.055 12.458 -0.031 1.00 84.81 72 ARG A C 1
ATOM 565 O O . ARG A 1 72 ? -6.667 12.611 1.023 1.00 84.81 72 ARG A O 1
ATOM 572 N N . THR A 1 73 ? -6.616 11.923 -1.114 1.00 89.75 73 THR A N 1
ATOM 573 C CA . THR A 1 73 ? -7.997 11.416 -1.150 1.00 89.75 73 THR A CA 1
ATOM 574 C C . THR A 1 73 ? -8.186 10.271 -0.158 1.00 89.75 73 THR A C 1
ATOM 576 O O . THR A 1 73 ? -9.113 10.299 0.650 1.00 89.75 73 THR A O 1
ATOM 579 N N . VAL A 1 74 ? -7.270 9.300 -0.139 1.00 91.06 74 VAL A N 1
ATOM 580 C CA . VAL A 1 74 ? -7.291 8.190 0.823 1.00 91.06 74 VAL A CA 1
ATOM 581 C C . VAL A 1 74 ? -7.195 8.707 2.256 1.00 91.06 74 VAL A C 1
ATOM 583 O O . VAL A 1 74 ? -7.943 8.251 3.109 1.00 91.06 74 VAL A O 1
ATOM 586 N N . ARG A 1 75 ? -6.355 9.709 2.534 1.00 88.38 75 ARG A N 1
ATOM 587 C CA . ARG A 1 75 ? -6.256 10.335 3.862 1.00 88.38 75 ARG A CA 1
ATOM 588 C C . ARG A 1 75 ? -7.558 11.012 4.293 1.00 88.38 75 ARG A C 1
ATOM 590 O O . ARG A 1 75 ? -7.891 10.970 5.471 1.00 88.38 75 ARG A O 1
ATOM 597 N N . GLN A 1 76 ? -8.279 11.642 3.369 1.00 90.44 76 GLN A N 1
ATOM 598 C CA . GLN A 1 76 ? -9.556 12.297 3.665 1.00 90.44 76 GLN A CA 1
ATOM 599 C C . GLN A 1 76 ? -10.675 11.287 3.940 1.00 90.44 76 GLN A C 1
ATOM 601 O O . GLN A 1 76 ? -11.455 11.482 4.868 1.00 90.44 76 GLN A O 1
ATOM 606 N N . LEU A 1 77 ? -10.744 10.212 3.152 1.00 93.00 77 LEU A N 1
ATOM 607 C CA . LEU A 1 77 ? -11.789 9.190 3.262 1.00 93.00 77 LEU A CA 1
ATOM 608 C C . LEU A 1 77 ? -11.502 8.166 4.372 1.00 93.00 77 LEU A C 1
ATOM 610 O O . LEU A 1 77 ? -12.418 7.701 5.045 1.00 93.00 77 LEU A O 1
ATOM 614 N N . PHE A 1 78 ? -10.227 7.849 4.589 1.00 93.88 78 PHE A N 1
ATOM 615 C CA . PHE A 1 78 ? -9.741 6.826 5.513 1.00 93.88 78 PHE A CA 1
ATOM 616 C C . PHE A 1 78 ? -8.635 7.406 6.414 1.00 93.88 78 PHE A C 1
ATOM 618 O O . PHE A 1 78 ? -7.481 6.973 6.358 1.00 93.88 78 PHE A O 1
ATOM 625 N N . PRO A 1 79 ? -8.953 8.381 7.287 1.00 91.75 79 PRO A N 1
ATOM 626 C CA . PRO A 1 79 ? -7.952 9.120 8.064 1.00 91.75 79 PRO A CA 1
ATOM 627 C C . PRO A 1 79 ? -7.103 8.234 8.975 1.00 91.75 79 PRO A C 1
ATOM 629 O O . PRO A 1 79 ? -5.962 8.577 9.269 1.00 91.75 79 PRO A O 1
ATOM 632 N N . ALA A 1 80 ? -7.632 7.080 9.382 1.00 90.56 80 ALA A N 1
ATOM 633 C CA . ALA A 1 80 ? -6.958 6.114 10.235 1.00 90.56 80 ALA A CA 1
ATOM 634 C C . ALA A 1 80 ? -6.020 5.148 9.481 1.00 90.56 80 ALA A C 1
ATOM 636 O O . ALA A 1 80 ? -5.196 4.492 10.117 1.00 90.56 80 ALA A O 1
ATOM 637 N N . LEU A 1 81 ? -6.124 5.043 8.153 1.00 92.94 81 LEU A N 1
ATOM 638 C CA . LEU A 1 81 ? -5.328 4.104 7.362 1.00 92.94 81 LEU A CA 1
ATOM 639 C C . LEU A 1 81 ? -3.872 4.568 7.283 1.00 92.94 81 LEU A C 1
ATOM 641 O O . LEU A 1 81 ? -3.605 5.727 6.972 1.00 92.94 81 LEU A O 1
ATOM 645 N N . ASN A 1 82 ? -2.912 3.682 7.522 1.00 92.00 82 ASN A N 1
ATOM 646 C CA . ASN A 1 82 ? -1.513 4.019 7.271 1.00 92.00 82 ASN A CA 1
ATOM 647 C C . ASN A 1 82 ? -1.226 3.983 5.767 1.00 92.00 82 ASN A C 1
ATOM 649 O O . ASN A 1 82 ? -1.650 3.066 5.069 1.00 92.00 82 ASN A O 1
ATOM 653 N N . VAL A 1 83 ? -0.512 4.982 5.261 1.00 90.56 83 VAL A N 1
ATOM 654 C CA . VAL A 1 83 ? -0.172 5.103 3.840 1.00 90.56 83 VAL A CA 1
ATOM 655 C C . VAL A 1 83 ? 1.339 5.051 3.700 1.00 90.56 83 VAL A C 1
ATOM 657 O O . VAL A 1 83 ? 2.058 5.742 4.410 1.00 90.56 83 VAL A O 1
ATOM 660 N N . VAL A 1 84 ? 1.830 4.246 2.775 1.00 89.12 84 VAL A N 1
ATOM 661 C CA . VAL A 1 84 ? 3.239 4.133 2.425 1.00 89.12 84 VAL A CA 1
ATOM 662 C C . VAL A 1 84 ? 3.354 4.476 0.951 1.00 89.12 84 VAL A C 1
ATOM 664 O O . VAL A 1 84 ? 2.722 3.856 0.104 1.00 89.12 84 VAL A O 1
ATOM 667 N N . LEU A 1 85 ? 4.136 5.491 0.636 1.00 87.88 85 LEU A N 1
ATOM 668 C CA . LEU A 1 85 ? 4.465 5.877 -0.724 1.00 87.88 85 LEU A CA 1
ATOM 669 C C . LEU A 1 85 ? 5.830 5.297 -1.056 1.00 87.88 85 LEU A C 1
ATOM 671 O O . LEU A 1 85 ? 6.706 5.303 -0.198 1.00 87.88 85 LEU A O 1
ATOM 675 N N . PHE A 1 86 ? 6.033 4.811 -2.272 1.00 86.12 86 PHE A N 1
ATOM 676 C CA . PHE A 1 86 ? 7.344 4.335 -2.704 1.00 86.12 86 PHE A CA 1
ATOM 677 C C . PHE A 1 86 ? 7.762 4.972 -4.027 1.00 86.12 86 PHE A C 1
ATOM 679 O O . PHE A 1 86 ? 6.921 5.258 -4.877 1.00 86.12 86 PHE A O 1
ATOM 686 N N . GLU A 1 87 ? 9.063 5.212 -4.190 1.00 81.81 87 GLU A N 1
ATOM 687 C CA . GLU A 1 87 ? 9.652 5.707 -5.436 1.00 81.81 87 GLU A CA 1
ATOM 688 C C . GLU A 1 87 ? 10.486 4.604 -6.103 1.00 81.81 87 GLU A C 1
ATOM 690 O O . GLU A 1 87 ? 11.632 4.364 -5.724 1.00 81.81 87 GLU A O 1
ATOM 695 N N . GLY A 1 88 ? 9.920 3.936 -7.110 1.00 76.25 88 GLY A N 1
ATOM 696 C CA . GLY A 1 88 ? 10.623 2.922 -7.894 1.00 76.25 88 GLY A CA 1
ATOM 697 C C . GLY A 1 88 ? 9.748 2.388 -9.022 1.00 76.25 88 GLY A C 1
ATOM 698 O O . GLY A 1 88 ? 8.629 1.955 -8.781 1.00 76.25 88 GLY A O 1
ATOM 699 N N . ASN A 1 89 ? 10.261 2.397 -10.253 1.00 74.62 89 ASN A N 1
ATOM 700 C CA . ASN A 1 89 ? 9.459 2.059 -11.440 1.00 74.62 89 ASN A CA 1
ATOM 701 C C . ASN A 1 89 ? 9.827 0.699 -12.049 1.00 74.62 89 ASN A C 1
ATOM 703 O O . ASN A 1 89 ? 9.203 0.264 -13.018 1.00 74.62 89 ASN A O 1
ATOM 707 N N . THR A 1 90 ? 10.865 0.048 -11.522 1.00 81.25 90 THR A N 1
ATOM 708 C CA . THR A 1 90 ? 11.365 -1.245 -11.995 1.00 81.25 90 THR A CA 1
ATOM 709 C C . THR A 1 90 ? 11.460 -2.235 -10.844 1.00 81.25 90 THR A C 1
ATOM 711 O O . THR A 1 90 ? 11.638 -1.849 -9.689 1.00 81.25 90 THR A O 1
ATOM 714 N N . SER A 1 91 ? 11.404 -3.525 -11.171 1.00 80.81 91 SER A N 1
ATOM 715 C CA . SER A 1 91 ? 11.588 -4.620 -10.215 1.00 80.81 91 SER A CA 1
ATOM 716 C C . SER A 1 91 ? 12.887 -4.488 -9.414 1.00 80.81 91 SER A C 1
ATOM 718 O O . SER A 1 91 ? 12.856 -4.618 -8.197 1.00 80.81 91 SER A O 1
ATOM 720 N N . SER A 1 92 ? 14.008 -4.155 -10.066 1.00 83.56 92 SER A N 1
ATOM 721 C CA . SER A 1 92 ? 15.301 -3.957 -9.389 1.00 83.56 92 SER A CA 1
ATOM 722 C C . SER A 1 92 ? 15.264 -2.793 -8.402 1.00 83.56 92 SER A C 1
ATOM 724 O O . SER A 1 92 ? 15.675 -2.960 -7.261 1.00 83.56 92 SER A O 1
ATOM 726 N N . GLN A 1 93 ? 14.729 -1.633 -8.806 1.00 81.12 93 GLN A N 1
ATOM 727 C CA . GLN A 1 93 ? 14.642 -0.468 -7.918 1.00 81.12 93 GLN A CA 1
ATOM 728 C C . GLN A 1 93 ? 13.775 -0.763 -6.700 1.00 81.12 93 GLN A C 1
ATOM 730 O O . GLN A 1 93 ? 14.104 -0.341 -5.600 1.00 81.12 93 GLN A O 1
ATOM 735 N N . VAL A 1 94 ? 12.680 -1.500 -6.893 1.00 82.50 94 VAL A N 1
ATOM 736 C CA . VAL A 1 94 ? 11.779 -1.898 -5.812 1.00 82.50 94 VAL A CA 1
ATOM 737 C C . VAL A 1 94 ? 12.432 -2.936 -4.902 1.00 82.50 94 VAL A C 1
ATOM 739 O O . VAL A 1 94 ? 12.321 -2.815 -3.689 1.00 82.50 94 VAL A O 1
ATOM 742 N N . MET A 1 95 ? 13.172 -3.910 -5.438 1.00 82.75 95 MET A N 1
ATOM 743 C CA . MET A 1 95 ? 13.960 -4.825 -4.603 1.00 82.75 95 MET A CA 1
ATOM 744 C C . MET A 1 95 ? 14.967 -4.059 -3.745 1.00 82.75 95 MET A C 1
ATOM 746 O O . MET A 1 95 ? 14.962 -4.209 -2.526 1.00 82.75 95 MET A O 1
ATOM 750 N N . ASP A 1 96 ? 15.766 -3.186 -4.354 1.00 81.81 96 ASP A N 1
ATOM 751 C CA . ASP A 1 96 ? 16.743 -2.363 -3.636 1.00 81.81 96 ASP A CA 1
ATOM 752 C C . ASP A 1 96 ? 16.061 -1.481 -2.587 1.00 81.81 96 ASP A C 1
ATOM 754 O O . ASP A 1 96 ? 16.546 -1.330 -1.466 1.00 81.81 96 ASP A O 1
ATOM 758 N N . LEU A 1 97 ? 14.897 -0.929 -2.934 1.00 77.00 97 LEU A N 1
ATOM 759 C CA . LEU A 1 97 ? 14.119 -0.083 -2.050 1.00 77.00 97 LEU A CA 1
ATOM 760 C C . LEU A 1 97 ? 13.590 -0.839 -0.839 1.00 77.00 97 LEU A C 1
ATOM 762 O O . LEU A 1 97 ? 13.597 -0.290 0.247 1.00 77.00 97 LEU A O 1
ATOM 766 N N . PHE A 1 98 ? 13.120 -2.071 -0.987 1.00 75.38 98 PHE A N 1
ATOM 767 C CA . PHE A 1 98 ? 12.600 -2.839 0.144 1.00 75.38 98 PHE A CA 1
ATOM 768 C C . PHE A 1 98 ? 13.715 -3.515 0.961 1.00 75.38 98 PHE A C 1
ATOM 770 O O . PHE A 1 98 ? 13.494 -3.833 2.128 1.00 75.38 98 PHE A O 1
ATOM 777 N N . LEU A 1 99 ? 14.915 -3.693 0.392 1.00 74.62 99 LEU A N 1
ATOM 778 C CA . LEU A 1 99 ? 16.073 -4.295 1.068 1.00 74.62 99 LEU A CA 1
ATOM 779 C C . LEU A 1 99 ? 17.012 -3.277 1.739 1.00 74.62 99 LEU A C 1
ATOM 781 O O . LEU A 1 99 ? 17.647 -3.613 2.737 1.00 74.62 99 LEU A O 1
ATOM 785 N N . GLY A 1 100 ? 17.101 -2.046 1.231 1.00 69.75 100 GLY A N 1
ATOM 786 C CA . GLY A 1 100 ? 17.921 -0.967 1.795 1.00 69.75 100 GLY A CA 1
ATOM 787 C C . GLY A 1 100 ? 17.236 0.407 1.849 1.00 69.75 100 GLY A C 1
ATOM 788 O O . GLY A 1 100 ? 17.891 1.401 1.511 1.00 69.75 100 GLY A O 1
ATOM 789 N N . PRO A 1 101 ? 15.945 0.508 2.236 1.00 65.69 101 PRO A N 1
ATOM 790 C CA . PRO A 1 101 ? 15.231 1.778 2.183 1.00 65.69 101 PRO A CA 1
ATOM 791 C C . PRO A 1 101 ? 15.802 2.803 3.155 1.00 65.69 101 PRO A C 1
ATOM 793 O O . PRO A 1 101 ? 16.086 2.499 4.314 1.00 65.69 101 PRO A O 1
ATOM 796 N N . GLU A 1 102 ? 15.784 4.060 2.722 1.00 64.94 102 GLU A N 1
ATOM 797 C CA . GLU A 1 102 ? 15.524 5.175 3.625 1.00 64.94 102 GLU A CA 1
ATOM 798 C C . GLU A 1 102 ? 14.005 5.358 3.709 1.00 64.94 102 GLU A C 1
ATOM 800 O O . GLU A 1 102 ? 13.346 5.605 2.693 1.00 64.94 102 GLU A O 1
ATOM 805 N N . VAL A 1 103 ? 13.435 5.250 4.911 1.00 65.38 103 VAL A N 1
ATOM 806 C CA . VAL A 1 103 ? 12.029 5.598 5.141 1.00 65.38 103 VAL A CA 1
ATOM 807 C C . VAL A 1 103 ? 11.972 7.002 5.716 1.00 65.38 103 VAL A C 1
ATOM 809 O O . VAL A 1 103 ? 12.809 7.406 6.515 1.00 65.38 103 VAL A O 1
ATOM 812 N N . SER A 1 104 ? 11.003 7.786 5.279 1.00 60.56 104 SER A N 1
ATOM 813 C CA . SER A 1 104 ? 10.725 9.123 5.789 1.00 60.56 104 SER A CA 1
ATOM 814 C C . SER A 1 104 ? 9.255 9.191 6.182 1.00 60.56 104 SER A C 1
ATOM 816 O O . SER A 1 104 ? 8.390 9.020 5.329 1.00 60.56 104 SER A O 1
ATOM 818 N N . GLU A 1 105 ? 8.940 9.411 7.456 1.00 67.69 105 GLU A N 1
ATOM 819 C CA . GLU A 1 105 ? 7.571 9.719 7.873 1.00 67.69 105 GLU A CA 1
ATOM 820 C C . GLU A 1 105 ? 7.231 11.137 7.389 1.00 67.69 105 GLU A C 1
ATOM 822 O O . GLU A 1 105 ? 7.834 12.122 7.822 1.00 67.69 105 GLU A O 1
ATOM 827 N N . ILE A 1 106 ? 6.284 11.234 6.454 1.00 64.12 106 ILE A N 1
ATOM 828 C CA . ILE A 1 106 ? 5.765 12.495 5.929 1.00 64.12 106 ILE A CA 1
ATOM 829 C C . ILE A 1 106 ? 4.556 12.889 6.776 1.00 64.12 106 ILE A C 1
ATOM 831 O O . ILE A 1 106 ? 3.408 12.578 6.456 1.00 64.12 106 ILE A O 1
ATOM 835 N N . SER A 1 107 ? 4.820 13.605 7.863 1.00 56.78 107 SER A N 1
ATOM 836 C CA . SER A 1 107 ? 3.827 14.472 8.495 1.00 56.78 107 SER A CA 1
ATOM 837 C C . SER A 1 107 ? 3.865 15.830 7.786 1.00 56.78 107 SER A C 1
ATOM 839 O O . SER A 1 107 ? 4.949 16.317 7.466 1.00 56.78 107 SER A O 1
ATOM 841 N N . GLU A 1 108 ? 2.714 16.478 7.551 1.00 47.09 108 GLU A N 1
ATOM 842 C CA . GLU A 1 108 ? 2.630 17.831 6.950 1.00 47.09 108 GLU A CA 1
ATOM 843 C C . GLU A 1 108 ? 3.466 18.893 7.705 1.00 47.09 108 GLU A C 1
ATOM 845 O O . GLU A 1 108 ? 3.643 20.004 7.209 1.00 47.09 108 GLU A O 1
ATOM 850 N N . VAL A 1 109 ? 4.005 18.559 8.886 1.00 42.69 109 VAL A N 1
ATOM 851 C CA . VAL A 1 109 ? 4.709 19.478 9.787 1.00 42.69 109 VAL A CA 1
ATOM 852 C C . VAL A 1 109 ? 6.179 19.090 10.030 1.00 42.69 109 VAL A C 1
ATOM 854 O O . VAL A 1 109 ? 6.988 19.978 10.292 1.00 42.69 109 VAL A O 1
ATOM 857 N N . GLN A 1 110 ? 6.573 17.812 9.918 1.00 46.09 110 GLN A N 1
ATOM 858 C CA . GLN A 1 110 ? 7.955 17.351 10.154 1.00 46.09 110 GLN A CA 1
ATOM 859 C C . GLN A 1 110 ? 8.283 16.091 9.337 1.00 46.09 110 GLN A C 1
ATOM 861 O O . GLN A 1 110 ? 7.481 15.165 9.263 1.00 46.09 110 GLN A O 1
ATOM 866 N N . ASN A 1 111 ? 9.483 16.058 8.751 1.00 54.53 111 ASN A N 1
ATOM 867 C CA . ASN A 1 111 ? 10.014 14.910 8.019 1.00 54.53 111 ASN A CA 1
ATOM 868 C C . ASN A 1 111 ? 10.997 14.152 8.928 1.00 54.53 111 ASN A C 1
ATOM 870 O O . ASN A 1 111 ? 12.064 14.687 9.239 1.00 54.53 111 ASN A O 1
ATOM 874 N N . GLN A 1 112 ? 10.637 12.951 9.388 1.00 60.06 112 GLN A N 1
ATOM 875 C CA . GLN A 1 112 ? 11.490 12.133 10.260 1.00 60.06 112 GLN A CA 1
ATOM 876 C C . GLN A 1 112 ? 11.951 10.875 9.522 1.00 60.06 112 GLN A C 1
ATOM 878 O O . GLN A 1 112 ? 11.127 10.076 9.085 1.00 60.06 112 GLN A O 1
ATOM 883 N N . ALA A 1 113 ? 13.266 10.676 9.409 1.00 66.00 113 ALA A N 1
ATOM 884 C CA . ALA A 1 113 ? 13.814 9.444 8.850 1.00 66.00 113 ALA A CA 1
ATOM 885 C C . ALA A 1 113 ? 13.576 8.255 9.804 1.00 66.00 113 ALA A C 1
ATOM 887 O O . ALA A 1 113 ? 13.817 8.368 11.008 1.00 66.00 113 ALA A O 1
ATOM 888 N N . CYS A 1 114 ? 13.123 7.124 9.270 1.00 63.84 114 CYS A N 1
ATOM 889 C CA . CYS A 1 114 ? 12.938 5.858 9.976 1.00 63.84 114 CYS A CA 1
ATOM 890 C C . CYS A 1 114 ? 13.365 4.667 9.093 1.00 63.84 114 CYS A C 1
ATOM 892 O O . CYS A 1 114 ? 13.712 4.838 7.923 1.00 63.84 114 CYS A O 1
ATOM 894 N N . SER A 1 115 ? 13.413 3.458 9.655 1.00 72.69 115 SER A N 1
ATOM 895 C CA . SER A 1 115 ? 13.674 2.228 8.892 1.00 72.69 115 SER A CA 1
ATOM 896 C C . SER A 1 115 ? 12.375 1.529 8.462 1.00 72.69 115 SER A C 1
ATOM 898 O O . SER A 1 115 ? 11.301 1.798 9.006 1.00 72.69 115 SER A O 1
ATOM 900 N N . LEU A 1 116 ? 12.456 0.574 7.523 1.00 75.06 116 LEU A N 1
ATOM 901 C CA . LEU A 1 116 ? 11.310 -0.278 7.160 1.00 75.06 116 LEU A CA 1
ATOM 902 C C . LEU A 1 116 ? 10.787 -1.058 8.374 1.00 75.06 116 LEU A C 1
ATOM 904 O O . LEU A 1 116 ? 9.579 -1.199 8.549 1.00 75.06 116 LEU A O 1
ATOM 908 N N . GLY A 1 117 ? 11.698 -1.509 9.240 1.00 76.69 117 GLY A N 1
ATOM 909 C CA . GLY A 1 117 ? 11.348 -2.154 10.501 1.00 76.69 117 GLY A CA 1
ATOM 910 C C . GLY A 1 117 ? 10.544 -1.230 11.414 1.00 76.69 117 GLY A C 1
ATOM 911 O O . GLY A 1 117 ? 9.519 -1.647 11.941 1.00 76.69 117 GLY A O 1
ATOM 912 N N . ASP A 1 118 ? 10.939 0.038 11.547 1.00 76.00 118 ASP A N 1
ATOM 913 C CA . ASP A 1 118 ? 10.210 1.013 12.369 1.00 76.00 118 ASP A CA 1
ATOM 914 C C . ASP A 1 118 ? 8.814 1.310 11.818 1.00 76.00 118 ASP A C 1
ATOM 916 O O . ASP A 1 118 ? 7.859 1.409 12.589 1.00 76.00 118 ASP A O 1
ATOM 920 N N . MET A 1 119 ? 8.680 1.406 10.492 1.00 82.62 119 MET A N 1
ATOM 921 C CA . MET A 1 119 ? 7.392 1.565 9.815 1.00 82.62 119 MET A CA 1
ATOM 922 C C . MET A 1 119 ? 6.470 0.372 10.093 1.00 82.62 119 MET A C 1
ATOM 924 O O . MET A 1 119 ? 5.328 0.554 10.513 1.00 82.62 119 MET A O 1
ATOM 928 N N . LEU A 1 120 ? 6.967 -0.854 9.907 1.00 82.88 120 LEU A N 1
ATOM 929 C CA . LEU A 1 120 ? 6.199 -2.066 10.194 1.00 82.88 120 LEU A CA 1
ATOM 930 C C . LEU A 1 120 ? 5.829 -2.147 11.676 1.00 82.88 120 LEU A C 1
ATOM 932 O O . LEU A 1 120 ? 4.682 -2.429 12.007 1.00 82.88 120 LEU A O 1
ATOM 936 N N . MET A 1 121 ? 6.762 -1.828 12.573 1.00 82.00 121 MET A N 1
ATOM 937 C CA . MET A 1 121 ? 6.504 -1.797 14.011 1.00 82.00 121 MET A CA 1
ATOM 938 C C . MET A 1 121 ? 5.482 -0.728 14.397 1.00 82.00 121 MET A C 1
ATOM 940 O O . MET A 1 121 ? 4.667 -0.971 15.279 1.00 82.00 121 MET A O 1
ATOM 944 N N . SER A 1 122 ? 5.489 0.432 13.743 1.00 84.44 122 SER A N 1
ATOM 945 C CA . SER A 1 122 ? 4.479 1.477 13.927 1.00 84.44 122 SER A CA 1
ATOM 946 C C . SER A 1 122 ? 3.082 0.956 13.573 1.00 84.44 122 SER A C 1
ATOM 948 O O . SER A 1 122 ? 2.163 1.047 14.391 1.00 84.44 122 SER A O 1
ATOM 950 N N . ILE A 1 123 ? 2.946 0.303 12.415 1.00 86.56 123 ILE A N 1
ATOM 951 C CA . ILE A 1 123 ? 1.687 -0.314 11.976 1.00 86.56 123 ILE A CA 1
ATOM 952 C C . ILE A 1 123 ? 1.262 -1.428 12.950 1.00 86.56 123 ILE A C 1
ATOM 954 O O . ILE A 1 123 ? 0.106 -1.469 13.367 1.00 86.56 123 ILE A O 1
ATOM 958 N N . LEU A 1 124 ? 2.193 -2.287 13.381 1.00 85.00 124 LEU A N 1
ATOM 959 C CA . LEU A 1 124 ? 1.934 -3.380 14.330 1.00 85.00 124 LEU A CA 1
ATOM 960 C C . LEU A 1 124 ? 1.545 -2.892 15.727 1.00 85.00 12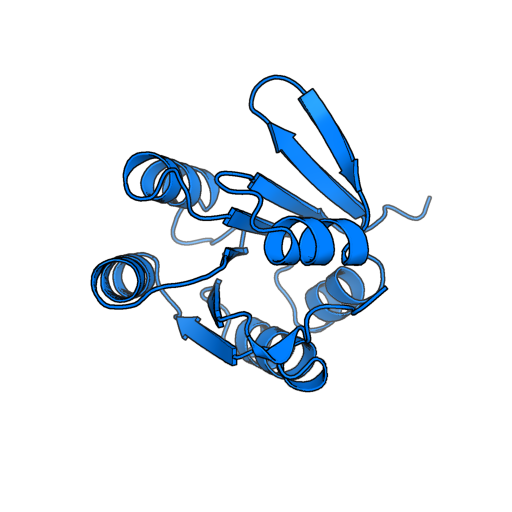4 LEU A C 1
ATOM 962 O O . LEU A 1 124 ? 0.747 -3.534 16.404 1.00 85.00 124 LEU A O 1
ATOM 966 N N . ARG A 1 125 ? 2.066 -1.741 16.166 1.00 84.44 125 ARG A N 1
ATOM 967 C CA . ARG A 1 125 ? 1.646 -1.084 17.415 1.00 84.44 125 ARG A CA 1
ATOM 968 C C . ARG A 1 125 ? 0.247 -0.470 17.322 1.00 84.44 125 ARG A C 1
ATOM 970 O O . ARG A 1 125 ? -0.246 0.053 18.319 1.00 84.44 125 ARG A O 1
ATOM 977 N N . GLY A 1 126 ? -0.394 -0.534 16.155 1.00 82.81 126 GLY A N 1
ATOM 978 C CA . GLY A 1 126 ? -1.710 0.041 15.922 1.00 82.81 126 GLY A CA 1
ATOM 979 C C . GLY A 1 126 ? -1.680 1.563 15.837 1.00 82.81 126 GLY A C 1
ATOM 980 O O . GLY A 1 126 ? -2.721 2.191 16.029 1.00 82.81 126 GLY A O 1
ATOM 981 N N . GLU A 1 127 ? -0.516 2.163 15.565 1.00 87.56 127 GLU A N 1
ATOM 982 C CA . GLU A 1 127 ? -0.443 3.577 15.209 1.00 87.56 127 GLU A CA 1
ATOM 983 C C . GLU A 1 127 ? -1.246 3.778 13.917 1.00 87.56 127 GLU A C 1
ATOM 985 O O . GLU A 1 127 ? -1.218 2.937 13.018 1.00 87.56 127 GLU A O 1
ATOM 990 N N . ARG A 1 128 ? -2.028 4.855 13.847 1.00 87.12 128 ARG A N 1
ATOM 991 C CA . ARG A 1 128 ? -2.981 5.092 12.759 1.00 87.12 128 ARG A CA 1
ATOM 992 C C . ARG A 1 128 ? -2.727 6.436 12.114 1.00 87.12 128 ARG A C 1
ATOM 994 O O . ARG A 1 128 ? -2.265 7.371 12.763 1.00 87.12 128 ARG A O 1
ATOM 1001 N N . GLY A 1 129 ? -3.105 6.538 10.850 1.00 87.75 129 GLY A N 1
ATOM 1002 C CA . GLY A 1 129 ? -3.115 7.803 10.134 1.00 87.75 129 GLY A CA 1
ATOM 1003 C C . GLY A 1 129 ? -1.746 8.315 9.685 1.00 87.75 129 GLY A C 1
ATOM 1004 O O . GLY A 1 129 ? -1.630 9.476 9.296 1.00 87.75 129 GLY A O 1
ATOM 1005 N N . LYS A 1 130 ? -0.710 7.474 9.720 1.00 87.62 130 LYS A N 1
ATOM 1006 C CA . LYS A 1 130 ? 0.645 7.868 9.326 1.00 87.62 130 LYS A CA 1
ATOM 1007 C C . LYS A 1 130 ? 0.849 7.779 7.821 1.00 87.62 130 LYS A C 1
ATOM 1009 O O . LYS A 1 130 ? 0.228 6.946 7.156 1.00 87.62 130 LYS A O 1
ATOM 1014 N N . THR A 1 131 ? 1.714 8.640 7.290 1.00 86.81 131 THR A N 1
ATOM 1015 C CA . THR A 1 131 ? 2.174 8.573 5.898 1.00 86.81 131 THR A CA 1
ATOM 1016 C C . THR A 1 131 ? 3.683 8.392 5.887 1.00 86.81 131 THR A C 1
ATOM 1018 O O . THR A 1 131 ? 4.401 9.190 6.479 1.00 86.81 131 THR A O 1
ATOM 1021 N N . PHE A 1 132 ? 4.170 7.375 5.194 1.00 86.38 132 PHE A N 1
ATOM 1022 C CA . PHE A 1 132 ? 5.589 7.087 5.034 1.00 86.38 132 PHE A CA 1
ATOM 1023 C C . PHE A 1 132 ? 5.981 7.230 3.566 1.00 86.38 132 PHE A C 1
ATOM 1025 O O . PHE A 1 132 ? 5.158 7.013 2.682 1.00 86.38 132 PHE A O 1
ATOM 1032 N N . LEU A 1 133 ? 7.232 7.581 3.300 1.00 84.06 133 LEU A N 1
ATOM 1033 C CA . LEU A 1 133 ? 7.842 7.575 1.979 1.00 84.06 133 LEU A CA 1
ATOM 1034 C C . LEU A 1 133 ? 9.076 6.683 2.008 1.00 84.06 133 LEU A C 1
ATOM 1036 O O . LEU A 1 133 ? 10.023 6.952 2.742 1.00 84.06 133 LEU A O 1
ATOM 1040 N N . LEU A 1 134 ? 9.052 5.647 1.183 1.00 82.31 134 LEU A N 1
ATOM 1041 C CA . LEU A 1 134 ? 10.175 4.789 0.857 1.00 82.31 134 LEU A CA 1
ATOM 1042 C C . LEU A 1 134 ? 10.903 5.395 -0.343 1.00 82.31 134 LEU A C 1
ATOM 1044 O O . LEU A 1 134 ? 10.333 5.519 -1.431 1.00 82.31 134 LEU A O 1
ATOM 1048 N N . ARG A 1 135 ? 12.181 5.728 -0.163 1.00 77.75 135 ARG A N 1
ATOM 1049 C CA . ARG A 1 135 ? 13.075 6.134 -1.255 1.00 77.75 135 ARG A CA 1
ATOM 1050 C C . 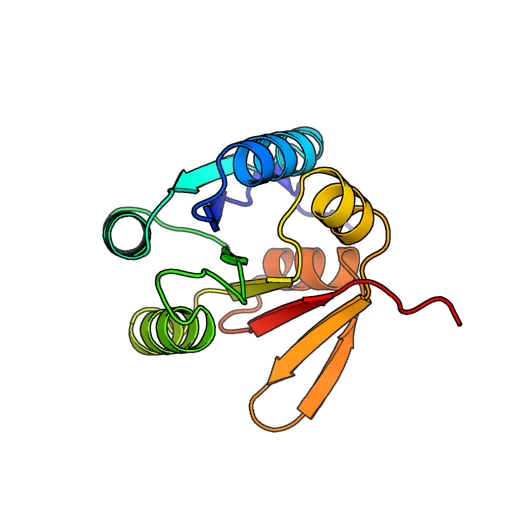ARG A 1 135 ? 14.423 5.424 -1.149 1.00 77.75 135 ARG A C 1
ATOM 1052 O O . ARG A 1 135 ? 14.824 4.993 -0.067 1.00 77.75 135 ARG A O 1
ATOM 1059 N N . GLN A 1 136 ? 15.133 5.316 -2.269 1.00 68.06 136 GLN A N 1
ATOM 1060 C CA . GLN A 1 136 ? 16.491 4.779 -2.249 1.00 68.06 136 GLN A CA 1
ATOM 1061 C C . GLN A 1 136 ? 17.423 5.707 -1.462 1.00 68.06 136 GLN A C 1
ATOM 1063 O O . GLN A 1 136 ? 17.357 6.935 -1.579 1.00 68.06 136 GLN A O 1
ATOM 1068 N N . THR A 1 137 ? 18.317 5.099 -0.688 1.00 60.31 137 THR A N 1
ATOM 1069 C CA . THR A 1 137 ? 19.489 5.754 -0.110 1.00 60.31 137 THR A CA 1
ATOM 1070 C C . THR A 1 137 ? 20.363 6.242 -1.262 1.00 60.31 137 THR A C 1
ATOM 1072 O O . THR A 1 137 ? 20.845 5.457 -2.075 1.00 60.31 137 THR A O 1
ATOM 1075 N N . SER A 1 138 ? 20.558 7.556 -1.384 1.00 52.22 138 SER A N 1
ATOM 1076 C CA . SER A 1 138 ? 21.565 8.068 -2.315 1.00 52.22 138 SER A CA 1
ATOM 1077 C C . SER A 1 138 ? 22.941 7.714 -1.757 1.00 52.22 138 SER A C 1
ATOM 1079 O O . SER A 1 138 ? 23.474 8.449 -0.928 1.00 52.22 138 SER A O 1
ATOM 1081 N N . THR A 1 139 ? 23.521 6.595 -2.191 1.00 43.47 139 THR A N 1
ATOM 1082 C CA . THR A 1 139 ? 24.966 6.372 -2.067 1.00 43.47 139 THR A CA 1
ATOM 1083 C C . THR A 1 139 ? 25.665 7.498 -2.821 1.00 43.47 139 THR A C 1
ATOM 1085 O O . THR A 1 139 ? 25.604 7.560 -4.049 1.00 43.47 139 THR A O 1
ATOM 1088 N N . ARG A 1 140 ? 26.252 8.433 -2.071 1.00 37.03 140 ARG A N 1
ATOM 1089 C CA . ARG A 1 140 ? 27.335 9.277 -2.575 1.00 37.03 140 ARG A CA 1
ATOM 1090 C C . ARG A 1 140 ? 28.613 8.461 -2.664 1.00 37.03 140 ARG A C 1
ATOM 1092 O O . ARG A 1 140 ? 28.808 7.608 -1.771 1.00 37.03 140 ARG A O 1
#

Sequence (140 aa):
MNLFPVRDLVILVVCSNRDVLEVIERLLGHLEINVTCVMSTDAALVMLQTETYSAMISDHKMKDFNGREFSRTVRQLFPALNVVLFEGNTSSQVMDLFLGPEVSEISEVQNQACSLGDMLMSILRGERGKTFLLRQTSTR

Radius of gyration: 13.94 Å; chains: 1; bounding box: 43×33×39 Å

pLDDT: mean 80.3, std 14.83, range [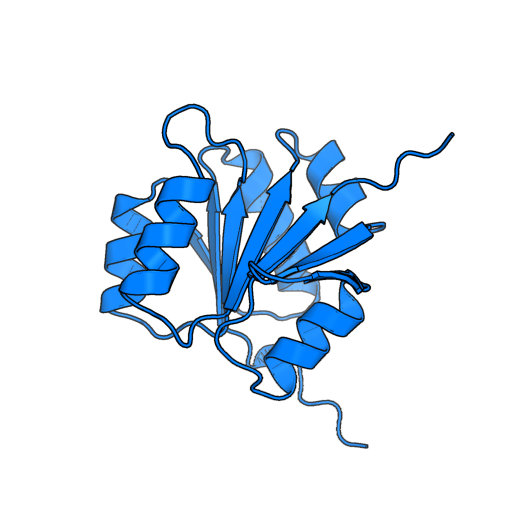36.66, 96.88]